Protein AF-A0A0C2X865-F1 (afdb_monomer)

pLDDT: mean 86.37, std 10.82, range [51.94, 98.19]

Secondary structure (DSSP, 8-state):
--PPPPTTSHHHHHHHHH-TT--GGG-HHHHHHTTS---TTTHHHHHHHH----HHHHHHHHHHHHTT-EEEE-GGGSSS--TT-GGGEEEEEEEEEPPPEEETTEEE--EEEEES---TTSSS---

Foldseek 3Di:
DDDPDACPDPVQVVCVVPPVPDRNCPPPLNVVCVPPPQDPVPHPVVSQLPDDDDPVRVVVVQVVVQVQAAWDQQQVQAPPGDSPDPVSIWHWHDKDWDDWDDDPSGTDIDIDTHTPDAYVRNPHNDD

Nearest PDB structures (foldseek):
  7r9g-assembly1_A-2  TM=8.087E-01  e=1.666E-07  Saccharomyces cerevisiae
  4nz6-assembly1_A  TM=9.777E-01  e=1.652E-05  Homo sapiens
  4nz7-assembly1_A  TM=9.642E-01  e=1.652E-05  Homo sapiens
  4iqm-assembly1_A  TM=9.745E-01  e=2.754E-05  Homo sapiens
  4nz6-assembly2_B  TM=9.699E-01  e=6.731E-05  Homo sapiens

Organism: NCBI:txid933852

Structure (mmCIF, N/CA/C/O backbone):
data_AF-A0A0C2X865-F1
#
_entry.id   AF-A0A0C2X865-F1
#
loop_
_atom_site.group_PDB
_atom_site.id
_atom_site.type_symbol
_atom_site.label_atom_id
_atom_site.label_alt_id
_atom_site.label_comp_id
_atom_site.label_asym_id
_atom_site.label_entity_id
_atom_site.label_seq_id
_atom_site.pdbx_PDB_ins_code
_atom_site.Cartn_x
_atom_site.Cartn_y
_atom_site.Cartn_z
_atom_site.occupancy
_atom_site.B_iso_or_equiv
_atom_site.auth_seq_id
_atom_site.auth_comp_id
_atom_site.auth_asym_id
_atom_site.auth_atom_id
_atom_site.pdbx_PDB_model_num
ATOM 1 N N . MET A 1 1 ? -0.268 -4.592 -9.365 1.00 51.94 1 MET A N 1
ATOM 2 C CA . MET A 1 1 ? 0.804 -4.664 -10.380 1.00 51.94 1 MET A CA 1
ATOM 3 C C . MET A 1 1 ? 1.024 -3.251 -10.889 1.00 51.94 1 MET A C 1
ATOM 5 O O . MET A 1 1 ? 0.103 -2.696 -11.477 1.00 51.94 1 MET A O 1
ATOM 9 N N . LEU A 1 2 ? 2.158 -2.650 -10.533 1.00 65.00 2 LEU A N 1
ATOM 10 C CA . LEU A 1 2 ? 2.445 -1.226 -10.713 1.00 65.00 2 LEU A CA 1
ATOM 11 C C . LEU A 1 2 ? 3.217 -1.040 -12.021 1.00 65.00 2 LEU A C 1
ATOM 13 O O . LEU A 1 2 ? 4.435 -1.116 -12.019 1.00 65.00 2 LEU A O 1
ATOM 17 N N . LEU A 1 3 ? 2.518 -0.852 -13.139 1.00 80.06 3 LEU A N 1
ATOM 18 C CA . LEU A 1 3 ? 3.140 -0.118 -14.240 1.00 80.06 3 LEU A CA 1
ATOM 19 C C . LEU A 1 3 ? 3.020 1.372 -13.903 1.00 80.06 3 LEU A C 1
ATOM 21 O O . LEU A 1 3 ? 1.969 1.765 -13.379 1.00 80.06 3 LEU A O 1
ATOM 25 N N . PRO A 1 4 ? 4.038 2.199 -14.193 1.00 83.44 4 PRO A N 1
ATOM 26 C CA . PRO A 1 4 ? 3.851 3.640 -14.166 1.00 83.44 4 PRO A CA 1
ATOM 27 C C . PRO A 1 4 ? 2.687 3.999 -15.105 1.00 83.44 4 PRO A C 1
ATOM 29 O O . PRO A 1 4 ? 2.458 3.295 -16.092 1.00 83.44 4 PRO A O 1
ATOM 32 N N . PRO A 1 5 ? 1.909 5.047 -14.808 1.00 85.19 5 PRO A N 1
ATOM 33 C CA . PRO A 1 5 ? 0.801 5.455 -15.662 1.00 85.19 5 PRO A CA 1
ATOM 34 C C . PRO A 1 5 ? 1.316 5.771 -17.067 1.00 85.19 5 PRO A C 1
ATOM 36 O O . PRO A 1 5 ? 2.364 6.398 -17.225 1.00 85.19 5 PRO A O 1
ATOM 39 N N . ALA A 1 6 ? 0.600 5.302 -18.090 1.00 83.75 6 ALA A N 1
ATOM 40 C CA . ALA A 1 6 ? 0.989 5.559 -19.470 1.00 83.75 6 ALA A CA 1
ATOM 41 C C . ALA A 1 6 ? 0.848 7.058 -19.788 1.00 83.75 6 ALA A C 1
ATOM 43 O O . ALA A 1 6 ? -0.119 7.669 -19.312 1.00 83.75 6 ALA A O 1
ATOM 44 N N . PRO A 1 7 ? 1.758 7.661 -20.574 1.00 83.81 7 PRO A N 1
ATOM 45 C CA . PRO A 1 7 ? 1.760 9.106 -20.827 1.00 83.81 7 PRO A CA 1
ATOM 46 C C . PRO A 1 7 ? 0.457 9.630 -21.441 1.00 83.81 7 PRO A C 1
ATOM 48 O O . PRO A 1 7 ? 0.041 10.759 -21.194 1.00 83.81 7 PRO A O 1
ATOM 51 N N . ASP A 1 8 ? -0.197 8.795 -22.239 1.00 82.31 8 ASP A N 1
ATOM 52 C CA . ASP A 1 8 ? -1.440 9.071 -22.947 1.00 82.31 8 ASP A CA 1
ATOM 53 C C . ASP A 1 8 ? -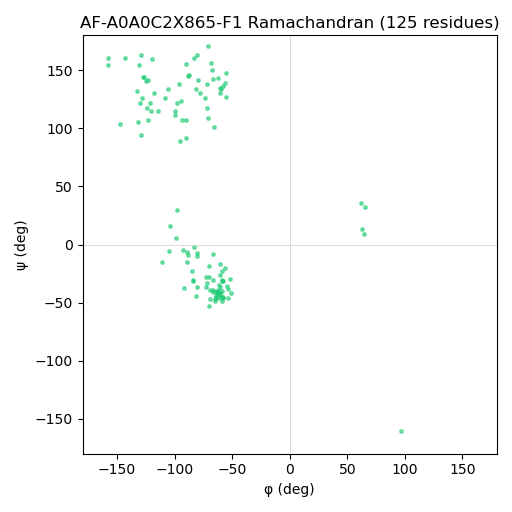2.700 8.733 -22.132 1.00 82.31 8 ASP A C 1
ATOM 55 O O . ASP A 1 8 ? -3.786 9.214 -22.478 1.00 82.31 8 ASP A O 1
ATOM 59 N N . SER A 1 9 ? -2.568 7.964 -21.045 1.00 83.56 9 SER A N 1
ATOM 60 C CA . SER A 1 9 ? -3.673 7.594 -20.153 1.00 83.56 9 SER A CA 1
ATOM 61 C C . SER A 1 9 ? -4.217 8.791 -19.369 1.00 83.56 9 SER A C 1
ATOM 63 O O . SER A 1 9 ? -3.501 9.757 -19.107 1.00 83.56 9 SER A O 1
ATOM 65 N N . LEU A 1 10 ? -5.481 8.710 -18.929 1.00 83.38 10 LEU A N 1
ATOM 66 C CA . LEU A 1 10 ? -6.097 9.744 -18.083 1.00 83.38 10 LEU A CA 1
ATOM 67 C C . LEU A 1 10 ? -5.247 10.035 -16.839 1.00 83.38 10 LEU A C 1
ATOM 69 O O . LEU A 1 10 ? -4.966 11.191 -16.546 1.00 83.38 10 LEU A O 1
ATOM 73 N N . SER A 1 11 ? -4.771 8.989 -16.159 1.00 80.94 11 SER A N 1
ATOM 74 C CA . SER A 1 11 ? -3.920 9.121 -14.975 1.00 80.94 11 SER A CA 1
ATOM 75 C C . SER A 1 11 ? -2.588 9.813 -15.277 1.00 80.94 11 SER A C 1
ATOM 77 O O . SER A 1 11 ? -2.154 10.645 -14.486 1.00 80.94 11 SER A O 1
ATOM 79 N N . GLY A 1 12 ? -1.957 9.503 -16.415 1.00 81.94 12 GLY A N 1
ATOM 80 C CA . GLY A 1 12 ? -0.706 10.143 -16.839 1.00 81.94 12 GLY A CA 1
ATOM 81 C C . GLY A 1 12 ? -0.877 11.638 -17.117 1.00 81.94 12 GLY A C 1
ATOM 82 O O . GLY A 1 12 ? -0.053 12.443 -16.685 1.00 81.94 12 GLY A O 1
ATOM 83 N N . ARG A 1 13 ? -1.988 12.023 -17.760 1.00 83.12 13 ARG A N 1
ATOM 84 C CA . ARG A 1 13 ? -2.328 13.434 -18.015 1.00 83.12 13 ARG A CA 1
ATOM 85 C C . ARG A 1 13 ? -2.588 14.198 -16.719 1.00 83.12 13 ARG A C 1
ATOM 87 O O . ARG A 1 13 ? -1.990 15.246 -16.511 1.00 83.12 13 ARG A O 1
ATOM 94 N N . THR A 1 14 ? -3.407 13.643 -15.823 1.00 83.44 14 THR A N 1
ATOM 95 C CA . THR A 1 14 ? -3.714 14.281 -14.534 1.00 83.44 14 THR A CA 1
ATOM 96 C C . THR A 1 14 ? -2.465 14.483 -13.678 1.00 83.44 14 THR A C 1
ATOM 98 O O . THR A 1 14 ? -2.305 15.549 -13.098 1.00 83.44 14 THR A O 1
ATOM 101 N N . LEU A 1 15 ? -1.558 13.500 -13.617 1.00 80.56 15 LEU A N 1
ATOM 102 C CA . LEU A 1 15 ? -0.315 13.622 -12.844 1.00 80.56 15 LEU A CA 1
ATOM 103 C C . LEU A 1 15 ? 0.603 14.727 -13.371 1.00 80.56 15 LEU A C 1
ATOM 105 O O . LEU A 1 15 ? 1.158 15.483 -12.576 1.00 80.56 15 LEU A O 1
ATOM 109 N N . ARG A 1 16 ? 0.712 14.850 -14.699 1.00 76.44 16 ARG A N 1
ATOM 110 C CA . ARG A 1 16 ? 1.480 15.917 -15.351 1.00 76.44 16 ARG A CA 1
ATOM 111 C C . ARG A 1 16 ? 0.937 17.308 -15.012 1.00 76.44 16 ARG A C 1
ATOM 113 O O . ARG A 1 16 ? 1.710 18.252 -14.901 1.00 76.44 16 ARG A O 1
ATOM 120 N N . GLU A 1 17 ? -0.378 17.433 -14.855 1.00 77.00 17 GLU A N 1
ATOM 121 C CA . GLU A 1 17 ? -1.048 18.687 -14.493 1.00 77.00 17 GLU A CA 1
ATOM 122 C C . GLU A 1 17 ? -0.975 18.985 -12.987 1.00 77.00 17 GLU A C 1
ATOM 124 O O . GLU A 1 17 ? -0.848 20.141 -12.594 1.00 77.00 17 GLU A O 1
ATOM 129 N N . SER A 1 18 ? -1.050 17.959 -12.130 1.00 75.00 18 SER A N 1
ATOM 130 C CA . SER A 1 18 ? -1.101 18.125 -10.672 1.00 75.00 18 SER A CA 1
ATOM 131 C C . SER A 1 18 ? 0.268 18.263 -10.013 1.00 75.00 18 SER A C 1
ATOM 133 O O . SER A 1 18 ? 0.368 18.706 -8.869 1.00 75.00 18 SER A O 1
ATOM 135 N N . THR A 1 19 ? 1.326 17.782 -10.662 1.00 66.69 19 THR A N 1
ATOM 136 C CA . THR A 1 19 ? 2.659 17.700 -10.067 1.00 66.69 19 THR A CA 1
ATOM 137 C C . THR A 1 19 ? 3.708 17.900 -11.150 1.00 66.69 19 THR A C 1
ATOM 139 O O . THR A 1 19 ? 4.029 16.977 -11.891 1.00 66.69 19 THR A O 1
ATOM 142 N N . GLU A 1 20 ? 4.307 19.093 -11.195 1.00 62.12 20 GLU A N 1
ATOM 143 C CA . GLU A 1 20 ? 5.376 19.429 -12.153 1.00 62.12 20 GLU A CA 1
ATOM 144 C C . GLU A 1 20 ? 6.574 18.458 -12.086 1.00 62.12 20 GLU A C 1
ATOM 146 O O . GLU A 1 20 ? 7.334 18.333 -13.041 1.00 62.12 20 GLU A O 1
ATOM 151 N N . ALA A 1 21 ? 6.730 17.736 -10.971 1.00 61.53 21 ALA A N 1
ATOM 152 C CA . ALA A 1 21 ? 7.827 16.805 -10.726 1.00 61.53 21 ALA A CA 1
ATOM 153 C C . ALA A 1 21 ? 7.674 15.411 -11.375 1.00 61.53 21 ALA A C 1
ATOM 155 O O . ALA A 1 21 ? 8.634 14.643 -11.333 1.00 61.53 21 ALA A O 1
ATOM 156 N N . TYR A 1 22 ? 6.515 15.044 -11.946 1.00 70.19 22 TYR A N 1
ATOM 157 C CA . TYR A 1 22 ? 6.321 13.715 -12.552 1.00 70.19 22 TYR A CA 1
ATOM 158 C C . TYR A 1 22 ? 5.764 13.793 -13.978 1.00 70.19 22 TYR A C 1
ATOM 160 O O . TYR A 1 22 ? 4.553 13.808 -14.198 1.00 70.19 22 TYR A O 1
ATOM 168 N N . ASP A 1 23 ? 6.661 13.777 -14.967 1.00 77.75 23 ASP A N 1
ATOM 169 C CA . ASP A 1 23 ? 6.290 13.626 -16.374 1.00 77.75 23 ASP A CA 1
ATOM 170 C C . ASP A 1 23 ? 6.361 12.151 -16.791 1.00 77.75 23 ASP A C 1
ATOM 172 O O . ASP A 1 23 ? 7.436 11.577 -16.983 1.00 77.75 23 ASP A O 1
ATOM 176 N N . SER A 1 24 ? 5.190 11.534 -16.966 1.00 77.25 24 SER A N 1
ATOM 177 C CA . SER A 1 24 ? 5.079 10.141 -17.413 1.00 77.25 24 SER A CA 1
ATOM 178 C C . SER A 1 24 ? 5.751 9.916 -18.774 1.00 77.25 24 SER A C 1
ATOM 180 O O . SER A 1 24 ? 6.290 8.839 -19.005 1.00 77.25 24 SER A O 1
ATOM 182 N N . ALA A 1 25 ? 5.769 10.920 -19.662 1.00 76.19 25 ALA A N 1
ATOM 183 C CA . ALA A 1 25 ? 6.390 10.810 -20.985 1.00 76.19 25 ALA A CA 1
ATOM 184 C C . ALA A 1 25 ? 7.924 10.737 -20.921 1.00 76.19 25 ALA A C 1
ATOM 186 O O . ALA A 1 25 ? 8.546 10.136 -21.793 1.00 76.19 25 ALA A O 1
ATOM 187 N N . GLN A 1 26 ? 8.526 11.319 -19.882 1.00 83.12 26 GLN A N 1
ATOM 188 C CA . GLN A 1 26 ? 9.975 11.304 -19.654 1.00 83.12 26 GLN A CA 1
ATOM 189 C C . GLN A 1 26 ? 10.420 10.135 -18.771 1.00 83.12 26 GLN A C 1
ATOM 191 O O . GLN A 1 26 ? 11.616 9.939 -18.553 1.00 83.12 26 GLN A O 1
ATOM 196 N N . HIS A 1 27 ? 9.477 9.347 -18.252 1.00 84.12 27 HIS A N 1
ATOM 197 C CA . HIS A 1 27 ? 9.796 8.233 -17.378 1.00 84.12 27 HIS A CA 1
ATOM 198 C C . HIS A 1 27 ? 10.692 7.211 -18.110 1.00 84.12 27 HIS A C 1
ATOM 200 O 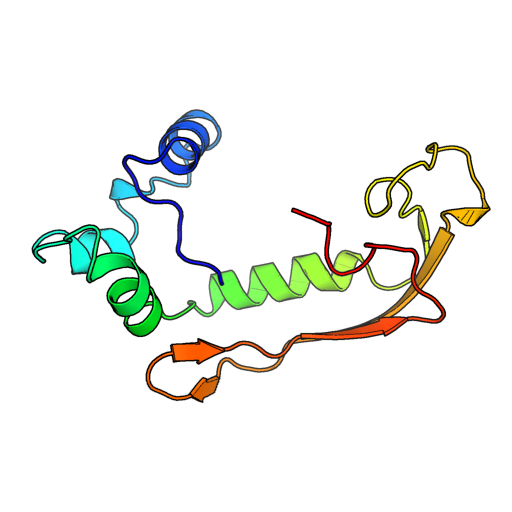O . HIS A 1 27 ? 10.311 6.762 -19.198 1.00 84.12 27 HIS A O 1
ATOM 206 N N . PRO A 1 28 ? 11.820 6.758 -17.518 1.00 86.38 28 PRO A N 1
ATOM 207 C CA . PRO A 1 28 ? 12.792 5.889 -18.192 1.00 86.38 28 PRO A CA 1
ATOM 208 C C . PRO A 1 28 ? 12.174 4.652 -18.852 1.00 86.38 28 PRO A C 1
ATOM 210 O O . PRO A 1 28 ? 12.496 4.316 -19.987 1.00 86.38 28 PRO A O 1
ATOM 213 N N . PHE A 1 29 ? 11.219 4.016 -18.168 1.00 88.44 29 PHE A N 1
ATOM 214 C CA . PHE A 1 29 ? 10.467 2.884 -18.715 1.00 88.44 29 PHE A CA 1
ATOM 215 C C . PHE A 1 29 ? 9.715 3.207 -20.012 1.00 88.44 29 PHE A C 1
ATOM 217 O O . PHE A 1 29 ? 9.791 2.426 -20.955 1.00 88.44 29 PHE A O 1
ATOM 224 N N . TRP A 1 30 ? 9.000 4.337 -20.076 1.00 86.31 30 TRP A N 1
ATOM 225 C CA . TRP A 1 30 ? 8.207 4.707 -21.252 1.00 86.31 30 TRP A CA 1
ATOM 226 C C . TRP A 1 30 ? 9.088 5.135 -22.426 1.00 86.31 30 TRP A C 1
ATOM 228 O O . TRP A 1 30 ? 8.774 4.812 -23.570 1.00 86.31 30 TRP A O 1
ATOM 238 N N . VAL A 1 31 ? 10.234 5.760 -22.143 1.00 86.12 31 VAL A N 1
ATOM 239 C CA . VAL A 1 31 ? 11.263 6.056 -23.151 1.00 86.12 31 VAL A CA 1
ATOM 240 C C . VAL A 1 31 ? 11.805 4.761 -23.765 1.00 86.12 31 VAL A C 1
ATOM 242 O O . VAL A 1 31 ? 11.853 4.632 -24.987 1.00 86.12 31 VAL A O 1
ATOM 245 N N . ASP A 1 32 ? 12.126 3.767 -22.937 1.00 84.25 32 ASP A N 1
ATOM 246 C CA . ASP A 1 32 ? 12.700 2.480 -23.353 1.00 84.25 32 ASP A CA 1
ATOM 247 C C . ASP A 1 32 ? 11.713 1.569 -24.125 1.00 84.25 32 ASP A C 1
ATOM 249 O O . ASP A 1 32 ? 12.122 0.654 -24.843 1.00 84.25 32 ASP A O 1
ATOM 253 N N . VAL A 1 33 ? 10.398 1.799 -24.029 1.00 82.44 33 VAL A N 1
ATOM 254 C CA . VAL A 1 33 ? 9.386 1.048 -24.810 1.00 82.44 33 VAL A CA 1
ATOM 255 C C . VAL A 1 33 ? 8.787 1.833 -25.979 1.00 82.44 33 VAL A C 1
ATOM 257 O O . VAL A 1 33 ? 8.059 1.249 -26.776 1.00 82.44 33 VAL A O 1
ATOM 260 N N . SER A 1 34 ? 9.117 3.120 -26.129 1.00 76.88 34 SER A N 1
ATOM 261 C CA . SER A 1 34 ? 8.516 4.030 -27.122 1.00 76.88 34 SER A CA 1
ATOM 262 C C . SER A 1 34 ? 8.670 3.602 -28.592 1.00 76.88 34 SER A C 1
ATOM 264 O O . SER A 1 34 ? 7.863 3.998 -29.427 1.00 76.88 34 SER A O 1
ATOM 266 N N . GLY A 1 35 ? 9.671 2.776 -28.916 1.00 72.25 35 GLY A N 1
ATOM 267 C CA . GLY A 1 35 ? 9.917 2.250 -30.266 1.00 72.25 35 GLY A CA 1
ATOM 268 C C . GLY A 1 35 ? 9.389 0.834 -30.524 1.00 72.25 35 GLY A C 1
ATOM 269 O O . GLY A 1 35 ? 9.692 0.265 -31.571 1.00 72.25 35 GLY A O 1
ATOM 270 N N . GLN A 1 36 ? 8.663 0.227 -29.579 1.00 70.94 36 GLN A N 1
ATOM 271 C CA . GLN A 1 36 ? 8.115 -1.124 -29.730 1.00 70.94 36 GLN A CA 1
ATOM 272 C C . GLN A 1 36 ? 6.659 -1.072 -30.212 1.00 70.94 36 GLN A C 1
ATOM 274 O O . GLN A 1 36 ? 5.867 -0.276 -29.713 1.00 70.94 36 GLN A O 1
ATOM 279 N N . GLU A 1 37 ? 6.284 -1.944 -31.154 1.00 66.44 37 GLU A N 1
ATOM 280 C CA . GLU A 1 37 ? 4.884 -2.100 -31.571 1.00 66.44 37 GLU A CA 1
ATOM 281 C C . GLU A 1 37 ? 4.044 -2.653 -30.412 1.00 66.44 37 GLU A C 1
ATOM 283 O O . GLU A 1 37 ? 4.051 -3.842 -30.083 1.00 66.44 37 GLU A O 1
ATOM 288 N N . ILE A 1 38 ? 3.322 -1.744 -29.770 1.00 68.12 38 ILE A N 1
ATOM 289 C CA . ILE A 1 38 ? 2.420 -2.001 -28.657 1.00 68.12 38 ILE A CA 1
ATOM 290 C C . ILE A 1 38 ? 1.022 -2.281 -29.244 1.00 68.12 38 ILE A C 1
ATOM 292 O O . ILE A 1 38 ? 0.237 -1.369 -29.490 1.00 68.12 38 ILE A O 1
ATOM 296 N N . THR A 1 39 ? 0.694 -3.557 -29.503 1.00 67.94 39 THR A N 1
ATOM 297 C CA . THR A 1 39 ? -0.671 -3.972 -29.904 1.00 67.94 39 THR A CA 1
ATOM 298 C C . THR A 1 39 ? -1.562 -4.293 -28.691 1.00 67.94 39 THR A C 1
ATOM 300 O O . THR A 1 39 ? -1.062 -4.869 -27.719 1.00 67.94 39 THR A O 1
ATOM 303 N N . PRO A 1 40 ? -2.878 -4.006 -28.702 1.00 68.56 40 PRO A N 1
ATOM 304 C CA . PRO A 1 40 ? -3.768 -4.274 -27.560 1.00 68.56 40 PRO A CA 1
ATOM 305 C C . PRO A 1 40 ? -3.709 -5.717 -27.029 1.00 68.56 40 PRO A C 1
ATOM 307 O O . PRO A 1 40 ? -3.886 -5.951 -25.834 1.00 68.56 40 PRO A O 1
ATOM 310 N N . GLU A 1 41 ? -3.408 -6.672 -27.907 1.00 61.31 41 GLU A N 1
ATOM 311 C CA . GLU A 1 41 ? -3.429 -8.109 -27.632 1.00 61.31 41 GLU A CA 1
ATOM 312 C C . GLU A 1 41 ? -2.126 -8.609 -26.977 1.00 61.31 41 GLU A C 1
ATOM 314 O O . GLU A 1 41 ? -2.159 -9.513 -26.142 1.00 61.31 41 GLU A O 1
ATOM 319 N N . THR A 1 42 ? -0.974 -7.994 -27.281 1.00 60.91 42 THR A N 1
ATOM 320 C CA . THR A 1 42 ? 0.350 -8.434 -26.787 1.00 60.91 42 THR A CA 1
ATOM 321 C C . THR A 1 42 ? 1.011 -7.487 -25.778 1.00 60.91 42 THR A C 1
ATOM 323 O O . THR A 1 42 ? 1.926 -7.886 -25.054 1.00 60.91 42 THR A O 1
ATOM 326 N N . THR A 1 43 ? 0.535 -6.248 -25.655 1.00 74.56 43 THR A N 1
ATOM 327 C CA . THR A 1 43 ? 1.255 -5.161 -24.967 1.00 74.56 43 THR A CA 1
ATOM 328 C C . THR A 1 43 ? 1.351 -5.314 -23.463 1.00 74.56 43 THR A C 1
ATOM 330 O O . THR A 1 43 ? 2.434 -5.222 -22.890 1.00 74.56 43 THR A O 1
ATOM 333 N N . LEU A 1 44 ? 0.223 -5.509 -22.779 1.00 74.69 44 LEU A N 1
ATOM 334 C CA . LEU A 1 44 ? 0.181 -5.288 -21.333 1.00 74.69 44 LEU A CA 1
ATOM 335 C C . LEU A 1 44 ? 1.037 -6.304 -20.571 1.00 74.69 44 LEU A C 1
ATOM 337 O O . LEU A 1 44 ? 1.720 -5.964 -19.607 1.00 74.69 44 LEU A O 1
ATOM 341 N N . PHE A 1 45 ? 1.018 -7.557 -21.014 1.00 77.44 45 PHE A N 1
ATOM 342 C CA . PHE A 1 45 ? 1.826 -8.620 -20.432 1.00 77.44 45 PHE A CA 1
ATOM 343 C C . PHE A 1 45 ? 3.325 -8.444 -20.708 1.00 77.44 45 PHE A C 1
ATOM 345 O O . PHE A 1 45 ? 4.138 -8.661 -19.810 1.00 77.44 45 PHE A O 1
ATOM 352 N N . MET A 1 46 ? 3.690 -7.997 -21.912 1.00 81.25 46 MET A N 1
ATOM 353 C CA . MET A 1 46 ? 5.078 -7.700 -22.277 1.00 81.25 46 MET A CA 1
ATOM 354 C C . MET A 1 46 ? 5.631 -6.527 -21.461 1.00 81.25 46 MET A C 1
ATOM 356 O O . MET A 1 46 ? 6.696 -6.649 -20.856 1.00 81.25 46 MET A O 1
ATOM 360 N N . LEU A 1 47 ? 4.866 -5.437 -21.346 1.00 83.94 47 LEU A N 1
ATOM 361 C CA . LEU A 1 47 ? 5.222 -4.280 -20.521 1.00 83.94 47 LEU A CA 1
ATOM 362 C C . LEU A 1 47 ? 5.434 -4.676 -19.054 1.00 83.94 47 LEU A C 1
ATOM 364 O O . LEU A 1 47 ? 6.440 -4.310 -18.451 1.00 83.94 47 LEU A O 1
ATOM 368 N N . ARG A 1 48 ? 4.539 -5.499 -18.492 1.00 81.88 48 ARG A N 1
ATOM 369 C CA . ARG A 1 48 ? 4.672 -6.031 -17.122 1.00 81.88 48 ARG A CA 1
ATOM 370 C C . ARG A 1 48 ? 5.931 -6.869 -16.924 1.00 81.88 48 ARG A C 1
ATOM 372 O O . ARG A 1 48 ? 6.515 -6.837 -15.848 1.00 81.88 48 ARG A O 1
ATOM 379 N N . ARG A 1 49 ? 6.340 -7.638 -17.934 1.00 87.44 49 ARG A N 1
ATOM 380 C CA . ARG A 1 49 ? 7.568 -8.443 -17.881 1.00 87.44 49 ARG A CA 1
ATOM 381 C C . ARG A 1 49 ? 8.838 -7.604 -17.985 1.00 87.44 49 ARG A C 1
ATOM 383 O O . ARG A 1 49 ? 9.868 -8.009 -17.451 1.00 87.44 49 ARG A O 1
ATOM 390 N N . LYS A 1 50 ? 8.778 -6.451 -18.653 1.00 87.69 50 LYS A N 1
ATOM 391 C CA . LYS A 1 50 ? 9.919 -5.538 -18.797 1.00 87.69 50 LYS A CA 1
ATOM 392 C C . LYS A 1 50 ? 10.084 -4.607 -17.592 1.00 87.69 50 LYS A C 1
ATOM 394 O O . LYS A 1 50 ? 11.206 -4.258 -17.253 1.00 87.69 50 LYS A O 1
ATOM 399 N N . TRP A 1 51 ? 8.987 -4.249 -16.926 1.00 88.62 51 TRP A N 1
ATOM 400 C CA . TRP A 1 51 ? 9.006 -3.357 -15.768 1.00 88.62 51 TRP A CA 1
ATOM 401 C C . TRP A 1 51 ? 9.852 -3.896 -14.608 1.00 88.62 51 TRP A C 1
ATOM 403 O O . TRP A 1 51 ? 9.712 -5.058 -14.222 1.00 88.62 51 TRP A O 1
ATOM 413 N N . ARG A 1 52 ? 10.693 -3.029 -14.041 1.00 90.44 52 ARG A N 1
ATOM 414 C CA . ARG A 1 52 ? 11.440 -3.253 -12.801 1.00 90.44 52 ARG A CA 1
ATOM 415 C C . ARG A 1 52 ? 11.287 -2.021 -11.923 1.00 90.44 52 ARG A C 1
ATOM 417 O O . ARG A 1 52 ? 11.436 -0.906 -12.423 1.00 90.44 52 ARG A O 1
ATOM 424 N N . ILE A 1 53 ? 10.970 -2.219 -10.651 1.00 91.00 53 ILE A N 1
ATOM 425 C CA . ILE A 1 53 ? 10.903 -1.132 -9.678 1.00 91.00 53 ILE A CA 1
ATOM 426 C C . ILE A 1 53 ? 12.316 -0.633 -9.349 1.00 91.00 53 ILE A C 1
ATOM 428 O O . ILE A 1 53 ? 13.244 -1.423 -9.180 1.00 91.00 53 ILE A O 1
ATOM 432 N N . ASP A 1 54 ? 12.494 0.681 -9.248 1.00 91.00 54 ASP A N 1
ATOM 433 C CA . ASP A 1 54 ? 13.734 1.268 -8.747 1.00 91.00 54 ASP A CA 1
ATOM 434 C C . ASP A 1 54 ? 13.756 1.303 -7.205 1.00 91.00 54 ASP A C 1
ATOM 436 O O . ASP A 1 54 ? 12.723 1.230 -6.528 1.00 91.00 54 ASP A O 1
ATOM 440 N N . SER A 1 55 ? 14.952 1.425 -6.629 1.00 92.31 55 SER A N 1
ATOM 441 C CA . SER A 1 55 ? 15.142 1.392 -5.176 1.00 92.31 55 SER A CA 1
ATOM 442 C C . SER A 1 55 ? 14.511 2.584 -4.452 1.00 92.31 55 SER A C 1
ATOM 444 O O . SER A 1 55 ? 14.065 2.439 -3.310 1.00 92.31 55 SER A O 1
ATOM 446 N N . GLU A 1 56 ? 14.435 3.752 -5.091 1.00 91.44 56 GLU A N 1
ATOM 447 C CA . GLU A 1 56 ? 13.833 4.949 -4.508 1.00 91.44 56 GLU A CA 1
ATOM 448 C C . GLU A 1 56 ? 12.314 4.772 -4.387 1.00 91.44 56 GLU A C 1
ATOM 450 O O . GLU A 1 56 ? 11.742 4.989 -3.315 1.00 91.44 56 GLU A O 1
ATOM 455 N N . THR A 1 57 ? 11.662 4.297 -5.449 1.00 90.31 57 THR A N 1
ATOM 456 C CA . THR A 1 57 ? 10.230 3.982 -5.459 1.00 90.31 57 THR A CA 1
ATOM 457 C C . THR A 1 57 ? 9.897 2.876 -4.463 1.00 90.31 57 THR A C 1
ATOM 459 O O . THR A 1 57 ? 8.924 3.007 -3.718 1.00 90.31 57 THR A O 1
ATOM 462 N N . LEU A 1 58 ? 10.713 1.819 -4.376 1.00 94.25 58 LEU A N 1
ATOM 463 C CA . LEU A 1 58 ? 10.522 0.757 -3.384 1.00 94.25 58 LEU A CA 1
ATOM 464 C C . LEU A 1 58 ? 10.650 1.289 -1.946 1.00 94.25 58 LEU A C 1
ATOM 466 O O . LEU A 1 58 ? 9.845 0.943 -1.081 1.00 94.25 58 LEU A O 1
ATOM 470 N N . THR A 1 59 ? 11.610 2.180 -1.693 1.00 95.38 59 THR A N 1
ATOM 471 C CA . THR A 1 59 ? 11.794 2.817 -0.379 1.00 95.38 59 THR A CA 1
ATOM 472 C C . THR A 1 59 ? 10.595 3.688 -0.007 1.00 95.38 59 THR A C 1
ATOM 474 O O . THR A 1 59 ? 10.075 3.583 1.104 1.00 95.38 59 THR A O 1
ATOM 477 N N . LYS A 1 60 ? 10.095 4.502 -0.945 1.00 93.81 60 LYS A N 1
ATOM 478 C CA . LYS A 1 60 ? 8.871 5.297 -0.751 1.00 93.81 60 LYS A CA 1
ATOM 479 C C . LYS A 1 60 ? 7.665 4.402 -0.477 1.00 93.81 60 LYS A C 1
ATOM 481 O O . LYS A 1 60 ? 6.892 4.684 0.433 1.00 93.81 60 LYS A O 1
ATOM 486 N N . PHE A 1 61 ? 7.523 3.308 -1.223 1.00 94.75 61 PHE A N 1
ATOM 487 C CA . PHE A 1 61 ? 6.445 2.341 -1.033 1.00 94.75 61 PHE A CA 1
ATOM 488 C C . PHE A 1 61 ? 6.461 1.733 0.377 1.00 94.75 61 PHE A C 1
ATOM 490 O O . PHE A 1 61 ? 5.427 1.713 1.044 1.00 94.75 61 PHE A O 1
ATOM 497 N N . ARG A 1 62 ? 7.639 1.327 0.869 1.00 96.38 62 ARG A N 1
ATOM 498 C CA . ARG A 1 62 ? 7.828 0.847 2.248 1.00 96.38 62 ARG A CA 1
ATOM 499 C C . ARG A 1 62 ? 7.432 1.897 3.283 1.00 96.38 62 ARG A C 1
ATOM 501 O O . ARG A 1 62 ? 6.660 1.595 4.184 1.00 96.38 62 ARG A O 1
ATOM 508 N N . ALA A 1 63 ? 7.901 3.134 3.120 1.00 96.38 63 ALA A N 1
ATOM 509 C CA . ALA A 1 63 ? 7.591 4.227 4.041 1.00 96.38 63 ALA A CA 1
ATOM 510 C C . ALA A 1 63 ? 6.086 4.550 4.100 1.00 96.38 63 ALA 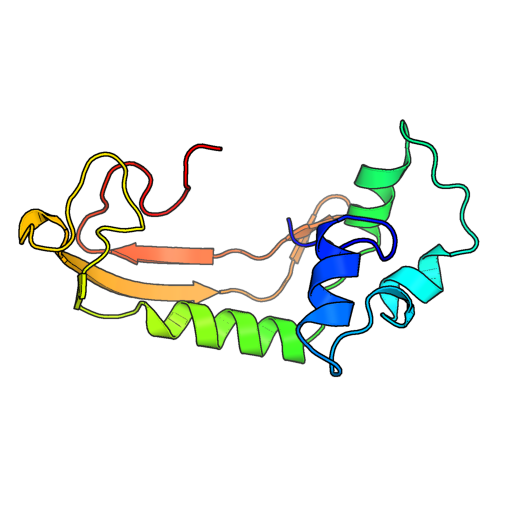A C 1
ATOM 512 O O . ALA A 1 63 ? 5.549 4.808 5.175 1.00 96.38 63 ALA A O 1
ATOM 513 N N . ILE A 1 64 ? 5.394 4.505 2.956 1.00 95.88 64 ILE A N 1
ATOM 514 C CA . ILE A 1 64 ? 3.940 4.705 2.889 1.00 95.88 64 ILE A CA 1
ATOM 515 C C . ILE A 1 64 ? 3.206 3.596 3.646 1.00 95.88 64 ILE A C 1
ATOM 517 O O . ILE A 1 64 ? 2.265 3.885 4.382 1.00 95.88 64 ILE A O 1
ATOM 521 N N . LEU A 1 65 ? 3.614 2.338 3.468 1.00 96.12 65 LEU A N 1
ATOM 522 C CA . LEU A 1 65 ? 2.976 1.218 4.154 1.00 96.12 65 LEU A CA 1
ATOM 523 C C . LEU A 1 65 ? 3.214 1.260 5.666 1.00 96.12 65 LEU A C 1
ATOM 525 O O . LEU A 1 65 ? 2.271 1.064 6.429 1.00 96.12 65 LEU A O 1
ATOM 529 N N . GLU A 1 66 ? 4.424 1.604 6.102 1.00 96.69 66 GLU A N 1
ATOM 530 C CA . GLU A 1 66 ? 4.759 1.707 7.526 1.00 96.69 66 GLU A CA 1
ATOM 531 C C . GLU A 1 66 ? 3.879 2.724 8.271 1.00 96.69 66 GLU A C 1
ATOM 533 O O . GLU A 1 66 ? 3.542 2.529 9.438 1.00 96.69 66 GLU A O 1
ATOM 538 N N . ALA A 1 67 ? 3.413 3.778 7.591 1.00 96.69 67 ALA A N 1
ATOM 539 C CA . ALA A 1 67 ? 2.505 4.764 8.178 1.00 96.69 67 ALA A CA 1
ATOM 540 C C . ALA A 1 67 ? 1.158 4.170 8.647 1.00 96.69 67 ALA A C 1
ATOM 542 O O . ALA A 1 67 ? 0.452 4.798 9.437 1.00 96.69 67 ALA A O 1
ATOM 543 N N . PHE A 1 68 ? 0.797 2.966 8.189 1.00 96.56 68 PHE A N 1
ATOM 544 C CA . PHE A 1 68 ? -0.407 2.260 8.622 1.00 96.56 68 PHE A CA 1
ATOM 545 C C . PHE A 1 68 ? -0.204 1.383 9.865 1.00 96.56 68 PHE A C 1
ATOM 547 O O . PHE A 1 68 ? -1.197 0.910 10.424 1.00 96.56 68 PHE A O 1
ATOM 554 N N . THR A 1 69 ? 1.033 1.173 10.331 1.00 97.81 69 THR A N 1
ATOM 555 C CA . THR A 1 69 ? 1.315 0.444 11.577 1.00 97.81 69 THR A CA 1
ATOM 556 C C . THR A 1 69 ? 0.702 1.177 12.778 1.00 97.81 69 THR A C 1
ATOM 558 O O . THR A 1 69 ? 0.662 2.408 12.839 1.00 97.81 69 THR A O 1
ATOM 561 N N . GLY A 1 70 ? 0.198 0.427 13.758 1.00 98.19 70 GLY A N 1
ATOM 562 C CA . GLY A 1 70 ? -0.473 0.952 14.943 1.00 98.19 70 GLY A CA 1
ATOM 563 C C . GLY A 1 70 ? -1.998 0.975 14.827 1.00 98.19 70 GLY A C 1
ATOM 564 O O . GLY A 1 70 ? -2.606 0.235 14.050 1.00 98.19 70 GLY A O 1
ATOM 565 N N . THR A 1 71 ? -2.639 1.787 15.672 1.00 97.56 71 THR A N 1
ATOM 566 C CA . THR A 1 71 ? -4.105 1.884 15.746 1.00 97.56 71 THR A CA 1
ATOM 567 C C . THR A 1 71 ? -4.608 3.096 14.979 1.00 97.56 71 THR A C 1
ATOM 569 O O . THR A 1 71 ? -4.407 4.225 15.420 1.00 97.56 71 THR A O 1
ATOM 572 N N . HIS A 1 72 ? -5.360 2.858 13.905 1.00 96.06 72 HIS A N 1
ATOM 573 C CA . HIS A 1 72 ? -5.937 3.916 13.069 1.00 96.06 72 HIS A CA 1
ATOM 574 C C . HIS A 1 72 ? -7.431 3.709 12.848 1.00 96.06 72 HIS A C 1
ATOM 576 O O . HIS A 1 72 ? -7.967 2.618 13.061 1.00 96.06 72 HIS A O 1
ATOM 582 N N . ASN A 1 73 ? -8.113 4.769 12.417 1.00 95.06 73 ASN A N 1
ATOM 583 C CA . ASN A 1 73 ? -9.494 4.695 11.953 1.00 95.06 73 ASN A CA 1
ATOM 584 C C . ASN A 1 73 ? -9.520 4.416 10.443 1.00 95.06 73 ASN A C 1
ATOM 586 O O . ASN A 1 73 ? -9.245 5.310 9.648 1.00 95.06 73 ASN A O 1
ATOM 590 N N . PHE A 1 74 ? -9.884 3.193 10.060 1.00 94.69 74 PHE A N 1
ATOM 591 C CA . PHE A 1 74 ? -9.865 2.709 8.677 1.00 94.69 74 PHE A CA 1
ATOM 592 C C . PHE A 1 74 ? -11.242 2.788 7.990 1.00 94.69 74 PHE A C 1
ATOM 594 O O . PHE A 1 74 ? -11.551 1.970 7.127 1.00 94.69 74 PHE A O 1
ATOM 601 N N . TRP A 1 75 ? -12.098 3.741 8.370 1.00 93.44 75 TRP A N 1
ATOM 602 C CA . TRP A 1 75 ? -13.458 3.888 7.822 1.00 93.44 75 TRP A CA 1
ATOM 603 C C . TRP A 1 75 ? -13.497 3.990 6.283 1.00 93.44 75 TRP A C 1
ATOM 605 O O . TRP A 1 75 ? -14.396 3.441 5.658 1.00 93.44 75 TRP A O 1
ATOM 615 N N . ASN A 1 76 ? -12.501 4.639 5.670 1.00 92.81 76 ASN A N 1
ATOM 616 C CA . ASN A 1 76 ? -12.374 4.818 4.220 1.00 92.81 76 ASN A CA 1
ATOM 617 C C . ASN A 1 76 ? -11.728 3.618 3.508 1.00 92.81 76 ASN A C 1
ATOM 619 O O . ASN A 1 76 ? -11.595 3.629 2.288 1.00 92.81 76 ASN A O 1
ATOM 623 N N . PHE A 1 77 ? -11.326 2.595 4.261 1.00 92.81 77 PHE A N 1
ATOM 624 C CA . PHE A 1 77 ? -10.801 1.335 3.737 1.00 92.81 77 PHE A CA 1
ATOM 625 C C . PHE A 1 77 ? -11.841 0.215 3.843 1.00 92.81 77 PHE A C 1
ATOM 627 O O . PHE A 1 77 ? -11.519 -0.956 3.754 1.00 92.81 77 PHE A O 1
ATOM 634 N N . THR A 1 78 ? -13.110 0.531 4.064 1.00 91.44 78 THR A N 1
ATOM 635 C CA . THR A 1 78 ? -14.183 -0.464 4.120 1.00 91.44 78 THR A CA 1
ATOM 636 C C . THR A 1 78 ? -15.433 0.115 3.486 1.00 91.44 78 THR A C 1
ATOM 638 O O . THR A 1 78 ? -15.587 1.325 3.341 1.00 91.44 78 THR A O 1
ATOM 641 N N . VAL A 1 79 ? -16.349 -0.763 3.103 1.00 89.25 79 VAL A N 1
ATOM 642 C CA . VAL A 1 79 ? -17.661 -0.375 2.588 1.00 89.25 79 VAL A CA 1
ATOM 643 C C . VAL A 1 79 ? -18.662 -0.193 3.727 1.00 89.25 79 VAL A C 1
ATOM 645 O O . VAL A 1 79 ? -18.602 -0.904 4.732 1.00 89.25 79 VAL A O 1
ATOM 648 N N . GLY A 1 80 ? -19.588 0.757 3.560 1.00 86.62 80 GLY A N 1
ATOM 649 C CA . GLY A 1 80 ? -20.744 0.943 4.444 1.00 86.62 80 GLY A CA 1
ATOM 650 C C . GLY A 1 80 ? -20.418 1.369 5.879 1.00 86.62 80 GLY A C 1
ATOM 651 O O . GLY A 1 80 ? -21.125 0.953 6.792 1.00 86.62 80 GLY A O 1
ATOM 652 N N . ARG A 1 81 ? -19.348 2.150 6.091 1.00 85.94 81 ARG A N 1
ATOM 653 C CA . ARG A 1 81 ? -18.984 2.700 7.407 1.00 85.94 81 ARG A CA 1
ATOM 654 C C . ARG A 1 81 ? -18.853 4.211 7.369 1.00 85.94 81 ARG A C 1
ATOM 656 O O . ARG A 1 81 ? -18.279 4.768 6.436 1.00 85.94 81 ARG A O 1
ATOM 663 N N . GLU A 1 82 ? -19.322 4.861 8.424 1.00 88.06 82 GLU A N 1
ATOM 664 C CA . GLU A 1 82 ? -19.113 6.285 8.646 1.00 88.06 82 GLU A CA 1
ATOM 665 C C . GLU A 1 82 ? -17.837 6.566 9.448 1.00 88.06 82 GLU A C 1
ATOM 667 O O . GLU A 1 82 ? -17.380 5.764 10.268 1.00 88.06 82 GLU A O 1
ATOM 672 N N . TYR A 1 83 ? -17.290 7.771 9.271 1.00 88.25 83 TYR A N 1
ATOM 673 C CA . TYR A 1 83 ?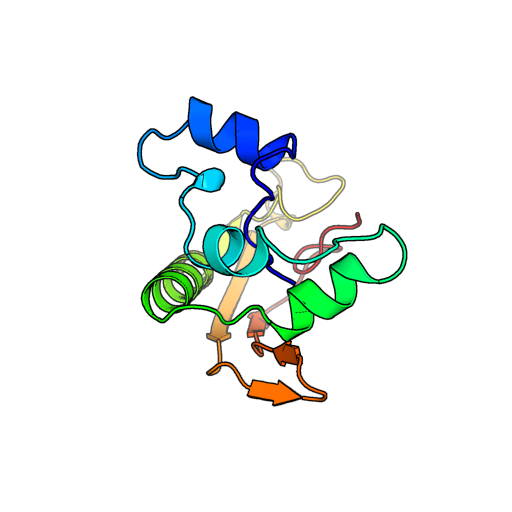 -16.075 8.220 9.957 1.00 88.25 83 TYR A CA 1
ATOM 674 C C . TYR A 1 83 ? -16.141 8.093 11.487 1.00 88.25 83 TYR A C 1
ATOM 676 O O . TYR A 1 83 ? -15.145 7.757 12.128 1.00 88.25 83 TYR A O 1
ATOM 684 N N . LYS A 1 84 ? -17.304 8.369 12.090 1.00 90.06 84 LYS A N 1
ATOM 685 C CA . LYS A 1 84 ? -17.471 8.433 13.553 1.00 90.06 84 LYS A CA 1
ATOM 686 C C . LYS A 1 84 ? -17.619 7.060 14.217 1.00 90.06 84 LYS A C 1
ATOM 688 O O . LYS A 1 84 ? -17.626 6.982 15.444 1.00 90.06 84 LYS A O 1
ATOM 693 N N . GLU A 1 85 ? -17.733 5.980 13.447 1.00 87.38 85 GLU A N 1
ATOM 694 C CA . GLU A 1 85 ? -17.936 4.643 14.000 1.00 87.38 85 GLU A CA 1
ATOM 695 C C . GLU A 1 85 ? -16.666 4.107 14.674 1.00 87.38 85 GLU A C 1
ATOM 697 O O . GLU A 1 85 ? -15.652 3.833 14.032 1.00 87.38 85 GLU A O 1
ATOM 702 N N . ALA A 1 86 ? -16.732 3.862 15.987 1.00 87.44 86 ALA A N 1
ATOM 703 C CA . ALA A 1 86 ? -15.619 3.271 16.738 1.00 87.44 86 ALA A CA 1
ATOM 704 C C . ALA A 1 86 ? -15.229 1.871 16.222 1.00 87.44 86 ALA A C 1
ATOM 706 O O . ALA A 1 86 ? -14.068 1.471 16.327 1.00 87.44 86 ALA A O 1
ATOM 707 N N . ALA A 1 87 ? -16.181 1.156 15.612 1.00 87.81 87 ALA A N 1
ATOM 708 C CA . ALA A 1 87 ? -15.982 -0.153 14.999 1.00 87.81 87 ALA A CA 1
ATOM 709 C C . ALA A 1 87 ? -15.065 -0.130 13.764 1.00 87.81 87 ALA A C 1
ATOM 711 O O . ALA A 1 87 ? -14.690 -1.206 13.302 1.00 87.81 87 ALA A O 1
ATOM 712 N N . SER A 1 88 ? -14.673 1.047 13.266 1.00 92.56 88 SER A N 1
ATOM 713 C CA . SER A 1 88 ? -13.726 1.221 12.155 1.00 92.56 88 SER A CA 1
ATOM 714 C C . SER A 1 88 ? -12.261 1.305 12.606 1.00 92.56 88 SER A C 1
ATOM 716 O O . SER A 1 88 ? -11.351 1.298 11.775 1.00 92.56 88 SER A O 1
ATOM 718 N N . LYS A 1 89 ? -11.996 1.349 13.923 1.00 95.19 89 LYS A N 1
ATOM 719 C CA . LYS A 1 89 ? -10.627 1.332 14.456 1.00 95.19 89 LYS A CA 1
ATOM 720 C C . LYS A 1 89 ? -10.012 -0.057 14.336 1.00 95.19 89 LYS A C 1
ATOM 722 O O . LYS A 1 89 ? -10.581 -1.035 14.823 1.00 95.19 89 LYS A O 1
ATOM 727 N N . ARG A 1 90 ? -8.843 -0.163 13.711 1.00 96.25 90 ARG A N 1
ATOM 728 C CA . ARG A 1 90 ? -8.089 -1.421 13.597 1.00 96.25 90 ARG A CA 1
ATOM 729 C C . ARG A 1 90 ? -6.646 -1.203 14.0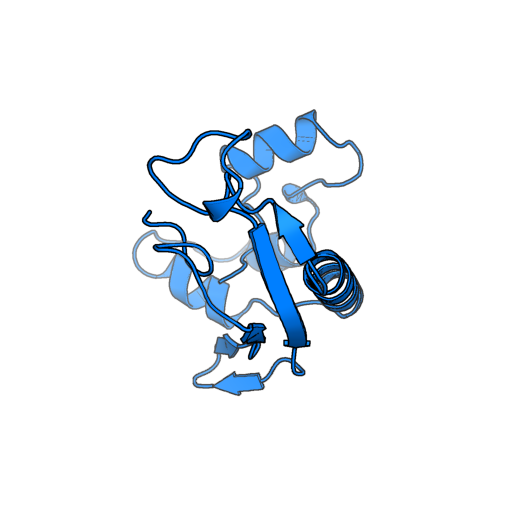02 1.00 96.25 90 ARG A C 1
ATOM 731 O O . ARG A 1 90 ? -6.142 -0.086 13.924 1.00 96.25 90 ARG A O 1
ATOM 738 N N . HIS A 1 91 ? -6.023 -2.284 14.453 1.00 97.69 91 HIS A N 1
ATOM 739 C CA . HIS A 1 91 ? -4.634 -2.294 14.874 1.00 97.69 91 HIS A CA 1
ATOM 740 C C . HIS A 1 91 ? -3.817 -3.170 13.926 1.00 97.69 91 HIS A C 1
ATOM 742 O O . HIS A 1 91 ? -4.047 -4.384 13.848 1.00 97.69 91 HIS A O 1
ATOM 748 N N . ILE A 1 92 ? -2.888 -2.545 13.206 1.00 98.19 92 ILE A N 1
ATOM 749 C CA . ILE A 1 92 ? -1.870 -3.222 12.403 1.00 98.19 92 ILE A CA 1
ATOM 750 C C . ILE A 1 92 ? -0.623 -3.349 13.272 1.00 98.19 92 ILE A C 1
ATOM 752 O O . ILE A 1 92 ? -0.126 -2.358 13.796 1.00 98.19 92 ILE A O 1
ATOM 756 N N . LYS A 1 93 ? -0.142 -4.576 13.454 1.00 97.88 93 LYS A N 1
ATOM 757 C CA . LYS A 1 93 ? 1.035 -4.873 14.272 1.00 97.88 93 LYS A CA 1
ATOM 758 C C . LYS A 1 93 ? 2.330 -4.634 13.505 1.00 97.88 93 LYS A C 1
ATOM 760 O O . LYS A 1 93 ? 3.255 -4.062 14.063 1.00 97.88 93 LYS A O 1
ATOM 765 N N . SER A 1 94 ? 2.389 -5.091 12.257 1.00 98.12 94 SER A N 1
ATOM 766 C CA . SER A 1 94 ? 3.541 -4.902 11.376 1.00 98.12 94 SER A CA 1
ATOM 767 C C . SER A 1 94 ? 3.137 -5.034 9.912 1.00 98.12 94 SER A C 1
ATOM 769 O O . SER A 1 94 ? 2.153 -5.713 9.583 1.00 98.12 94 SER A O 1
ATOM 771 N N . ILE A 1 95 ? 3.913 -4.390 9.042 1.00 98.19 95 ILE A N 1
ATOM 772 C CA . ILE A 1 95 ? 3.876 -4.592 7.598 1.00 98.19 95 ILE A CA 1
ATOM 773 C C . ILE A 1 95 ? 5.299 -4.860 7.117 1.00 98.19 95 ILE A C 1
ATOM 775 O O . ILE A 1 95 ? 6.205 -4.078 7.382 1.00 98.19 95 ILE A O 1
ATOM 779 N N . GLU A 1 96 ? 5.493 -5.960 6.402 1.00 97.38 96 GLU A N 1
ATOM 780 C CA . GLU A 1 96 ? 6.789 -6.368 5.864 1.00 97.38 96 GLU A CA 1
ATOM 781 C C . GLU A 1 96 ? 6.714 -6.401 4.336 1.00 97.38 96 GLU A C 1
ATOM 783 O O . GLU A 1 96 ? 5.782 -6.957 3.750 1.00 97.38 96 GLU A O 1
ATOM 788 N N . VAL A 1 97 ? 7.684 -5.758 3.687 1.00 97.38 97 VAL A N 1
ATOM 789 C CA . VAL A 1 97 ? 7.780 -5.658 2.227 1.00 97.38 97 VAL A CA 1
ATOM 790 C C . VAL A 1 97 ? 9.131 -6.212 1.807 1.00 97.38 97 VAL A C 1
ATOM 792 O O . VAL A 1 97 ? 10.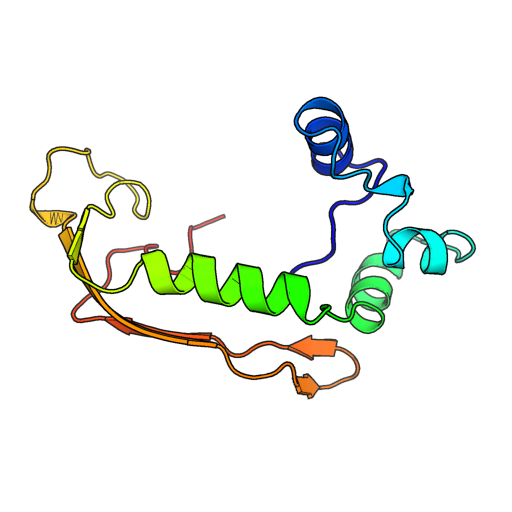165 -5.569 2.015 1.00 97.38 97 VAL A O 1
ATOM 795 N N . GLU A 1 98 ? 9.112 -7.393 1.205 1.00 96.69 98 GLU A N 1
ATOM 796 C CA . GLU A 1 98 ? 10.327 -8.086 0.787 1.00 96.69 98 GLU A CA 1
ATOM 797 C C . GLU A 1 98 ? 11.000 -7.400 -0.411 1.00 96.69 98 GLU A C 1
ATOM 799 O O . GLU A 1 98 ? 10.476 -6.454 -1.010 1.00 96.69 98 GLU A O 1
ATOM 804 N N . GLU A 1 99 ? 12.206 -7.856 -0.742 1.00 96.38 99 GLU A N 1
ATOM 805 C CA . GLU A 1 99 ? 12.875 -7.456 -1.977 1.00 96.38 99 GLU A CA 1
ATOM 806 C C . GLU A 1 99 ? 12.134 -8.007 -3.211 1.00 96.38 99 GLU A C 1
ATOM 808 O O . GLU A 1 99 ? 11.507 -9.071 -3.133 1.00 96.38 99 GLU A O 1
ATOM 813 N N . PRO A 1 100 ? 12.187 -7.311 -4.362 1.00 95.69 100 PRO A N 1
ATOM 814 C CA . PRO A 1 100 ? 11.558 -7.792 -5.582 1.00 95.69 100 PRO A CA 1
ATOM 815 C C . PRO A 1 100 ? 12.145 -9.139 -6.027 1.00 95.69 100 PRO A C 1
ATOM 817 O O . PRO A 1 100 ? 13.361 -9.325 -6.076 1.00 95.69 100 PRO A O 1
ATOM 820 N N . ALA A 1 101 ? 11.276 -10.074 -6.405 1.00 95.06 101 ALA A N 1
ATOM 821 C CA . ALA A 1 101 ? 11.639 -11.402 -6.8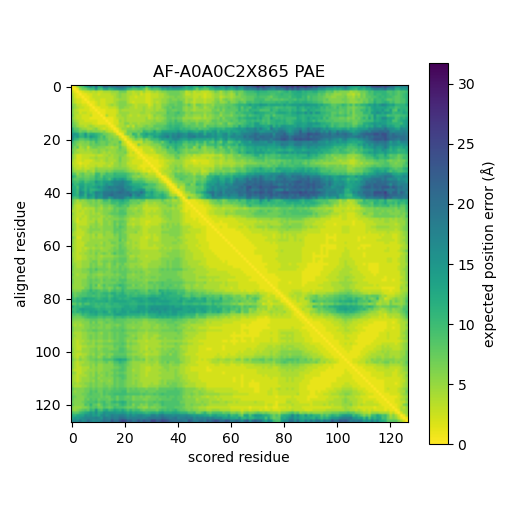89 1.00 95.06 101 ALA A CA 1
ATOM 822 C C . ALA A 1 101 ? 11.058 -11.656 -8.286 1.00 95.06 101 ALA A C 1
ATOM 824 O O . ALA A 1 101 ? 9.925 -11.279 -8.589 1.00 95.06 101 ALA A O 1
ATOM 825 N N . ILE A 1 102 ? 11.827 -12.321 -9.154 1.00 94.19 102 ILE A N 1
ATOM 826 C CA . ILE A 1 102 ? 11.415 -12.602 -10.535 1.00 94.19 102 ILE A CA 1
ATOM 827 C C . ILE A 1 102 ? 10.866 -14.025 -10.643 1.00 94.19 102 ILE A C 1
ATOM 829 O O . ILE A 1 102 ? 11.584 -14.998 -10.430 1.00 94.19 102 ILE A O 1
ATOM 833 N N . TYR A 1 103 ? 9.613 -14.141 -11.087 1.00 91.81 103 TYR A N 1
ATOM 834 C CA . TYR A 1 103 ? 8.964 -15.409 -11.419 1.00 91.81 103 TYR A CA 1
ATOM 835 C C . TYR A 1 103 ? 8.321 -15.313 -12.806 1.00 91.81 103 TYR A C 1
ATOM 837 O O . TYR A 1 103 ? 7.489 -14.442 -13.061 1.00 91.81 103 TYR A O 1
ATOM 845 N N . GLY A 1 104 ? 8.711 -16.194 -13.734 1.00 88.81 104 GLY A N 1
ATOM 846 C CA . GLY A 1 104 ? 8.134 -16.227 -15.088 1.00 88.81 104 GLY A CA 1
ATOM 847 C C . GLY A 1 104 ? 8.358 -14.944 -15.906 1.00 88.81 104 GLY A C 1
ATOM 848 O O . GLY A 1 104 ? 7.478 -14.541 -16.673 1.00 88.81 104 GLY A O 1
ATOM 849 N N . ASN A 1 105 ? 9.525 -14.308 -15.730 1.00 87.75 105 ASN A N 1
ATOM 850 C CA . ASN A 1 105 ? 9.908 -12.989 -16.265 1.00 87.75 105 ASN A CA 1
ATOM 851 C C . ASN A 1 105 ? 9.087 -11.808 -15.731 1.00 87.75 105 ASN A C 1
ATOM 853 O O . ASN A 1 105 ? 9.218 -10.700 -16.240 1.00 87.75 105 ASN A O 1
ATOM 857 N N . THR A 1 106 ? 8.254 -12.023 -14.718 1.00 89.44 106 THR A N 1
ATOM 858 C CA . THR A 1 106 ? 7.497 -10.970 -14.046 1.00 89.44 106 THR A CA 1
ATOM 859 C C . THR A 1 106 ? 8.114 -10.705 -12.684 1.00 89.44 106 THR A C 1
ATOM 861 O O . THR A 1 106 ? 8.428 -11.641 -11.951 1.00 89.44 106 THR A O 1
ATOM 864 N N . GLU A 1 107 ? 8.301 -9.432 -12.364 1.00 92.12 107 GLU A N 1
ATOM 865 C CA . GLU A 1 107 ? 8.749 -9.002 -11.045 1.00 92.12 107 GLU A CA 1
ATOM 866 C C . GLU A 1 107 ? 7.564 -8.954 -10.070 1.00 92.12 107 GLU A C 1
ATOM 868 O O . GLU A 1 107 ? 6.489 -8.436 -10.390 1.00 92.12 107 GLU A O 1
ATOM 873 N N . TRP A 1 108 ? 7.772 -9.511 -8.881 1.00 92.69 108 TRP A N 1
ATOM 874 C CA . TRP A 1 108 ? 6.809 -9.591 -7.791 1.00 92.69 108 TRP A CA 1
ATOM 875 C C . TRP A 1 108 ? 7.420 -9.020 -6.518 1.00 92.69 108 TRP A C 1
ATOM 877 O O . TRP A 1 108 ? 8.599 -9.216 -6.254 1.00 92.69 108 TRP A O 1
ATOM 887 N N . ILE A 1 109 ? 6.599 -8.359 -5.706 1.00 94.81 109 ILE A N 1
ATOM 888 C CA . ILE A 1 109 ? 6.972 -7.896 -4.367 1.00 94.81 109 ILE A CA 1
ATOM 889 C C . ILE A 1 109 ? 5.992 -8.539 -3.393 1.00 94.81 109 ILE A C 1
ATOM 891 O O . ILE A 1 109 ? 4.777 -8.366 -3.535 1.00 94.81 109 ILE A O 1
ATOM 895 N N . SER A 1 110 ? 6.518 -9.300 -2.435 1.00 95.44 110 SER A N 1
ATOM 896 C CA . SER A 1 110 ? 5.722 -9.869 -1.350 1.00 95.44 110 SER A CA 1
ATOM 897 C C . SER A 1 110 ? 5.435 -8.785 -0.314 1.00 95.44 110 SER A C 1
ATOM 899 O O . SER A 1 110 ? 6.345 -8.073 0.113 1.00 95.44 110 SER A O 1
ATOM 901 N N . VAL A 1 111 ? 4.164 -8.648 0.070 1.00 96.38 111 VAL A N 1
ATOM 902 C CA . VAL A 1 111 ? 3.726 -7.734 1.131 1.00 96.38 111 VAL A CA 1
ATOM 903 C C . VAL A 1 111 ? 2.966 -8.545 2.167 1.00 96.38 111 VAL A C 1
ATOM 905 O O . VAL A 1 111 ? 1.914 -9.116 1.871 1.00 96.38 111 VAL A O 1
ATOM 908 N N . GLN A 1 112 ? 3.492 -8.587 3.384 1.00 96.94 112 GLN A N 1
ATOM 909 C CA . GLN A 1 112 ? 2.899 -9.287 4.513 1.00 96.94 112 GLN A CA 1
ATOM 910 C C . GLN A 1 112 ? 2.353 -8.267 5.506 1.00 96.94 112 GLN A C 1
ATOM 912 O O . GLN A 1 112 ? 3.061 -7.368 5.942 1.00 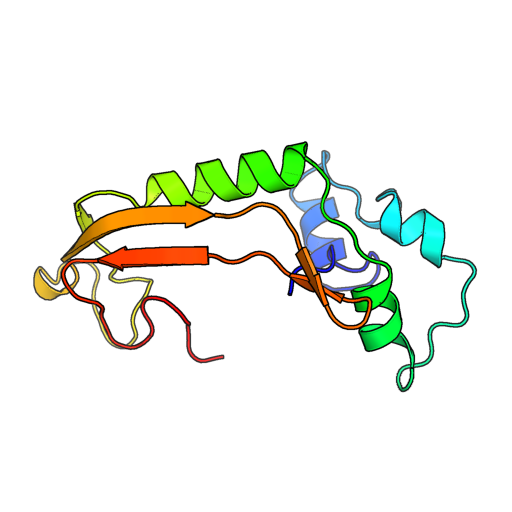96.94 112 GLN A O 1
ATOM 917 N N . ILE A 1 113 ? 1.075 -8.398 5.862 1.00 97.25 113 ILE A N 1
ATOM 918 C CA . ILE A 1 113 ? 0.395 -7.480 6.782 1.00 97.25 113 ILE A CA 1
ATOM 919 C C . ILE A 1 113 ? -0.093 -8.289 7.977 1.00 97.25 113 ILE A C 1
ATOM 921 O O . ILE A 1 113 ? -0.984 -9.130 7.845 1.00 97.25 113 ILE A O 1
ATOM 925 N N . HIS A 1 114 ? 0.453 -8.014 9.158 1.00 97.94 114 HIS A N 1
ATOM 926 C CA . HIS A 1 114 ? -0.003 -8.616 10.404 1.00 97.94 114 HIS A CA 1
ATOM 927 C C . HIS A 1 114 ? -0.921 -7.633 11.130 1.00 97.94 114 HIS A C 1
ATOM 929 O O . HIS A 1 114 ? -0.479 -6.613 11.648 1.00 97.94 114 HIS A O 1
ATOM 935 N N . GLY A 1 115 ? -2.212 -7.950 11.216 1.00 97.44 115 GLY A N 1
ATOM 936 C CA . GLY A 1 115 ? -3.203 -7.171 11.962 1.00 97.44 115 GLY A CA 1
ATOM 937 C C . GLY A 1 115 ? -3.868 -7.982 13.068 1.00 97.44 115 GLY A C 1
ATOM 938 O O . GLY A 1 115 ? -3.858 -9.210 13.051 1.00 97.44 115 GLY A O 1
ATOM 939 N N . GLN A 1 116 ? -4.459 -7.300 14.048 1.00 97.50 116 GLN A N 1
ATOM 940 C CA . GLN A 1 116 ? -5.273 -7.959 15.078 1.00 97.50 116 GLN A CA 1
ATOM 941 C C . GLN A 1 116 ? -6.624 -8.441 14.524 1.00 97.50 116 GLN A C 1
ATOM 943 O O . GLN A 1 116 ? -7.143 -9.472 14.939 1.00 97.50 116 GLN A O 1
ATOM 948 N N . SER A 1 117 ? -7.213 -7.670 13.615 1.00 96.00 117 SER A N 1
ATOM 949 C CA . SER A 1 117 ? -8.421 -8.011 12.863 1.00 96.00 117 SER A CA 1
ATOM 950 C C . SER A 1 117 ? -8.460 -7.164 11.595 1.00 96.00 117 SER A C 1
ATOM 952 O O . SER A 1 117 ? -7.810 -6.118 11.534 1.00 96.00 117 SER A O 1
ATOM 954 N N . PHE A 1 118 ? -9.243 -7.591 10.606 1.00 95.31 118 PHE A N 1
ATOM 955 C CA . PHE A 1 118 ? -9.457 -6.843 9.370 1.00 95.31 118 PHE A CA 1
ATOM 956 C C . PHE A 1 118 ? -10.953 -6.677 9.100 1.00 95.31 118 PHE A C 1
ATOM 958 O O . PHE A 1 118 ? -11.755 -7.551 9.424 1.00 95.31 118 PHE A O 1
ATOM 965 N N . MET A 1 119 ? -11.338 -5.529 8.549 1.00 93.6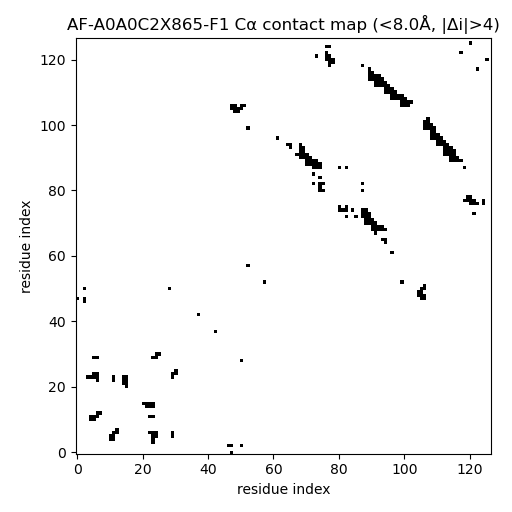2 119 MET A N 1
ATOM 966 C CA . MET A 1 119 ? -12.678 -5.293 8.011 1.00 93.62 119 MET A CA 1
ATOM 967 C C . MET A 1 119 ? -12.817 -5.883 6.612 1.00 93.62 119 MET A C 1
ATOM 969 O O . MET A 1 119 ? -11.827 -6.157 5.928 1.00 93.62 119 MET A O 1
ATOM 973 N N . LEU A 1 120 ? -14.068 -6.034 6.174 1.00 93.00 120 LEU A N 1
ATOM 974 C CA . LEU A 1 120 ? -14.372 -6.374 4.794 1.00 93.00 120 LEU A CA 1
ATOM 975 C C . LEU A 1 120 ? -13.711 -5.347 3.862 1.00 93.00 120 LEU A C 1
ATOM 977 O O . LEU A 1 120 ? -13.885 -4.144 4.036 1.00 93.00 120 LEU A O 1
ATOM 981 N N . HIS A 1 121 ? -12.947 -5.844 2.892 1.00 91.50 121 HIS A N 1
ATOM 982 C CA . HIS A 1 121 ? -12.209 -5.045 1.911 1.00 91.50 121 HIS A CA 1
ATOM 983 C C . HIS A 1 121 ? -11.119 -4.104 2.447 1.00 91.50 121 HIS A C 1
ATOM 985 O O . HIS A 1 121 ? -10.570 -3.321 1.677 1.00 91.50 121 HIS A O 1
ATOM 991 N N . GLN A 1 122 ? -10.717 -4.246 3.714 1.00 92.56 122 GLN A N 1
ATOM 992 C CA . GLN A 1 122 ? -9.664 -3.407 4.296 1.00 92.56 122 GLN A CA 1
ATOM 993 C C . GLN A 1 122 ? -8.326 -3.501 3.570 1.00 92.56 122 GLN A C 1
ATOM 995 O O . GLN A 1 122 ? -7.645 -2.494 3.402 1.00 92.56 122 GLN A O 1
ATOM 1000 N N . ILE A 1 123 ? -7.947 -4.709 3.157 1.00 91.25 123 ILE A N 1
ATOM 1001 C CA . ILE A 1 123 ? -6.663 -4.946 2.489 1.00 91.25 123 ILE A CA 1
ATOM 1002 C C . ILE A 1 123 ? -6.793 -4.841 0.972 1.00 91.25 123 ILE A C 1
ATOM 1004 O O . ILE A 1 123 ? -5.898 -4.338 0.298 1.00 91.25 123 ILE A O 1
ATOM 1008 N N . VAL A 1 124 ? -7.915 -5.307 0.427 1.00 84.88 124 VAL A N 1
ATOM 1009 C CA . VAL A 1 124 ? -8.178 -5.285 -1.010 1.00 84.88 124 VAL A CA 1
ATOM 1010 C C . VAL A 1 124 ? -9.576 -4.725 -1.225 1.00 84.88 124 VAL A C 1
ATOM 1012 O O . VAL A 1 124 ? -10.575 -5.404 -0.969 1.00 84.88 124 VAL A O 1
ATOM 1015 N N . SER A 1 125 ? -9.621 -3.473 -1.683 1.00 69.38 125 SER A N 1
ATOM 1016 C CA . SER A 1 125 ? -10.856 -2.808 -2.101 1.00 69.38 125 SER A CA 1
ATOM 1017 C C . SER A 1 125 ? -11.548 -3.633 -3.198 1.00 69.38 125 SER A C 1
ATOM 1019 O O . SER A 1 125 ? -10.842 -4.145 -4.080 1.00 69.38 125 SER A O 1
ATOM 1021 N N . PRO A 1 126 ? -12.887 -3.788 -3.179 1.00 61.00 126 PRO A N 1
ATOM 1022 C CA . PRO A 1 126 ? -13.588 -4.405 -4.288 1.00 61.00 126 PRO A CA 1
ATOM 1023 C C . PRO A 1 126 ? -13.530 -3.398 -5.437 1.00 61.00 126 PRO A C 1
ATOM 1025 O O . PRO A 1 126 ? -14.111 -2.317 -5.359 1.00 61.00 126 PRO A O 1
ATOM 1028 N N . ARG A 1 127 ? -12.746 -3.712 -6.466 1.00 52.22 127 ARG A N 1
ATOM 1029 C CA . ARG A 1 127 ? -12.905 -3.041 -7.755 1.00 52.22 127 ARG A CA 1
ATOM 1030 C C . ARG A 1 127 ? -14.149 -3.565 -8.449 1.00 52.22 127 ARG A C 1
ATOM 1032 O O . ARG A 1 127 ? -14.394 -4.786 -8.322 1.00 52.22 127 ARG A O 1
#

Solvent-accessible surface area (backbone atoms only — not comparable to full-atom values): 7832 Å² total; per-residue (Å²): 135,89,70,79,56,49,48,87,38,71,67,15,48,52,41,43,74,76,35,88,90,45,53,35,66,73,33,68,70,51,56,76,48,67,86,54,92,72,43,92,89,61,29,67,67,52,53,50,40,68,51,75,88,52,71,67,60,52,50,50,52,50,55,59,52,53,71,59,48,40,79,45,78,46,24,90,36,36,79,96,54,56,85,85,45,75,86,32,54,40,40,28,76,44,69,48,72,55,74,78,43,79,58,95,62,29,66,43,66,55,74,47,76,45,54,82,60,82,61,68,41,48,90,57,68,86,124

InterPro domains:
  IPR001406 Pseudouridine synthase I, TruA [PTHR11142] (52-123)
  IPR020095 Pseudouridine synthase I, TruA, C-terminal [G3DSA:3.30.70.660] (33-124)
  IPR020103 Pseudouridine synthase, catalytic domain superfamily [SSF55120] (48-123)

Radius of gyration: 17.92 Å; Cα contacts (8 Å, |Δi|>4): 145; chains: 1; bounding box: 36×36×48 Å

Sequence (127 aa):
MLLPPAPDSLSGRTLRESTEAYDSAQHPFWVDVSGQEITPETTLFMLRRKWRIDSETLTKFRAILEAFTGTHNFWNFTVGREYKEAASKRHIKSIEVEEPAIYGNTEWISVQIHGQSFMLHQIVSPR

Mean predicted aligned error: 6.86 Å